Protein AF-D1BD19-F1 (afdb_monomer_lite)

Radius of gyration: 32.65 Å; chains: 1; bounding box: 89×45×88 Å

Structure (mmCIF, N/CA/C/O backbone):
data_AF-D1BD19-F1
#
_entry.id   AF-D1BD19-F1
#
loop_
_atom_site.group_PDB
_atom_site.id
_atom_site.type_symbol
_atom_site.label_atom_id
_atom_site.label_alt_id
_atom_site.label_comp_id
_atom_site.label_asym_id
_atom_site.label_entity_id
_atom_site.label_seq_id
_atom_site.pdbx_PDB_ins_code
_atom_site.Cartn_x
_atom_site.Cartn_y
_atom_site.Cartn_z
_atom_site.occupancy
_atom_site.B_iso_or_equiv
_atom_site.auth_seq_id
_atom_site.auth_comp_id
_atom_site.auth_asym_id
_atom_site.auth_atom_id
_atom_site.pdbx_PDB_model_num
ATOM 1 N N . MET A 1 1 ? -45.930 14.002 50.333 1.00 37.12 1 MET A N 1
ATOM 2 C CA . MET A 1 1 ? -47.401 13.860 50.304 1.00 37.12 1 MET A CA 1
ATOM 3 C C . MET A 1 1 ? -47.898 14.812 49.235 1.00 37.12 1 MET A C 1
ATOM 5 O O . MET A 1 1 ? -47.836 16.008 49.459 1.00 37.12 1 MET A O 1
ATOM 9 N N . SER A 1 2 ? -47.954 14.347 47.985 1.00 39.69 2 SER A N 1
ATOM 10 C CA . SER A 1 2 ? -49.148 13.739 47.351 1.00 39.69 2 SER A CA 1
ATOM 11 C C . SER A 1 2 ? -50.190 14.830 47.087 1.00 39.69 2 SER A C 1
ATOM 13 O O . SER A 1 2 ? -50.655 15.433 48.042 1.00 39.69 2 SER A O 1
ATOM 15 N N . ALA A 1 3 ? -50.384 15.286 45.850 1.00 46.59 3 ALA A N 1
ATOM 16 C CA . ALA A 1 3 ? -50.961 14.619 44.670 1.00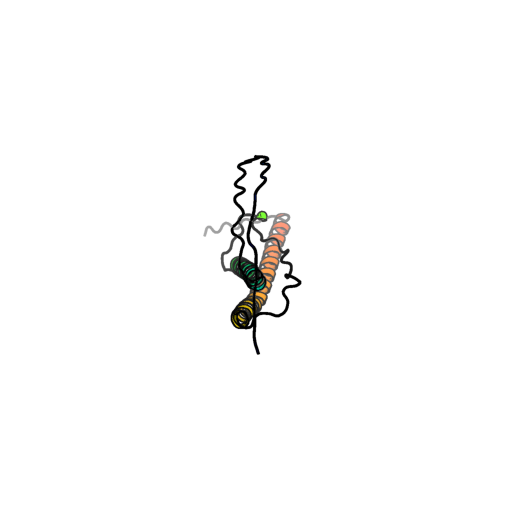 46.59 3 ALA A CA 1
ATOM 17 C C . ALA A 1 3 ? -52.393 15.135 44.471 1.00 46.59 3 ALA A C 1
ATOM 19 O O . ALA A 1 3 ? -53.197 14.984 45.378 1.00 46.59 3 ALA A O 1
ATOM 20 N N . GLU A 1 4 ? -52.647 15.752 43.314 1.00 43.56 4 GLU A N 1
ATOM 21 C CA . GLU A 1 4 ? -53.867 15.714 42.476 1.00 43.56 4 GLU A CA 1
ATOM 22 C C . GLU A 1 4 ? -53.830 16.933 41.529 1.00 43.56 4 GLU A C 1
ATOM 24 O O . GLU A 1 4 ? -53.578 18.046 41.974 1.00 43.56 4 GLU A O 1
ATOM 29 N N . MET A 1 5 ? -53.778 16.782 40.201 1.00 46.22 5 MET A N 1
ATOM 30 C CA . MET A 1 5 ? -54.755 16.201 39.260 1.00 46.22 5 MET A CA 1
ATOM 31 C C . MET A 1 5 ? -55.770 17.243 38.780 1.00 46.22 5 MET A C 1
ATOM 33 O O . MET A 1 5 ? -56.497 17.804 39.591 1.00 46.22 5 MET A O 1
ATOM 37 N N . SER A 1 6 ? -55.816 17.439 37.455 1.00 44.16 6 SER A N 1
ATOM 38 C CA . SER A 1 6 ? -56.984 17.760 36.598 1.00 44.16 6 SER A CA 1
ATOM 39 C C . SER A 1 6 ? -56.505 18.584 35.399 1.00 44.16 6 SER A C 1
ATOM 41 O O . SER A 1 6 ? -55.918 19.644 35.580 1.00 44.16 6 SER A O 1
ATOM 43 N N . ALA A 1 7 ? -56.512 17.990 34.201 1.00 50.06 7 ALA A N 1
ATOM 44 C CA . ALA A 1 7 ? -57.593 18.077 33.194 1.00 50.06 7 ALA A CA 1
ATOM 45 C C . ALA A 1 7 ? -57.196 19.170 32.175 1.00 50.06 7 ALA A C 1
ATOM 47 O O . ALA A 1 7 ? -56.599 20.160 32.569 1.00 50.06 7 ALA A O 1
ATOM 48 N N . GLU A 1 8 ? -57.350 19.088 30.857 1.00 45.53 8 GLU A N 1
ATOM 49 C CA . GLU A 1 8 ? -58.324 18.466 29.952 1.00 45.53 8 GLU A CA 1
ATOM 50 C C . GLU A 1 8 ? -57.683 18.650 28.538 1.00 45.53 8 GLU A C 1
ATOM 52 O O . GLU A 1 8 ? -57.044 19.671 28.299 1.00 45.53 8 GLU A O 1
ATOM 57 N N . VAL A 1 9 ? -57.463 17.622 27.711 1.00 44.66 9 VAL A N 1
ATOM 58 C CA . VAL A 1 9 ? -58.348 17.077 26.655 1.00 44.66 9 VAL A CA 1
ATOM 59 C C . VAL A 1 9 ? -58.729 18.070 25.534 1.00 44.66 9 VAL A C 1
ATOM 61 O O . VAL A 1 9 ? -59.362 19.083 25.790 1.00 44.66 9 VAL A O 1
ATOM 64 N N . SER A 1 10 ? -58.449 17.640 24.287 1.00 40.72 10 SER A N 1
ATOM 65 C CA . SER A 1 10 ? -59.096 18.018 23.007 1.00 40.72 10 SER A CA 1
ATOM 66 C C . SER A 1 10 ? -58.849 19.425 22.457 1.00 40.72 10 SER A C 1
ATOM 68 O O . SER A 1 10 ? -58.762 20.391 23.191 1.00 40.72 10 SER A O 1
ATOM 70 N N . ALA A 1 11 ? -58.804 19.683 21.157 1.00 46.81 11 ALA A N 1
ATOM 71 C CA . ALA A 1 11 ? -58.738 18.942 19.896 1.00 46.81 11 ALA A CA 1
ATOM 72 C C . ALA A 1 11 ? -58.374 20.054 18.868 1.00 46.81 11 ALA A C 1
ATOM 74 O O . ALA A 1 11 ? -58.531 21.237 19.152 1.00 46.81 11 ALA A O 1
ATOM 75 N N . GLU A 1 12 ? -57.748 19.813 17.727 1.00 43.00 12 GLU A N 1
ATOM 76 C CA . GLU A 1 12 ? -58.430 19.497 16.472 1.00 43.00 12 GLU A CA 1
ATOM 77 C C . GLU A 1 12 ? -57.665 20.247 15.368 1.00 43.00 12 GLU A C 1
ATOM 79 O O . GLU A 1 12 ? -57.463 21.456 15.422 1.00 43.00 12 GLU A O 1
ATOM 84 N N . THR A 1 13 ? -57.154 19.466 14.424 1.00 51.28 13 THR A N 1
ATOM 85 C CA . THR A 1 13 ? -57.147 19.688 12.976 1.00 51.28 13 THR A CA 1
ATOM 86 C C . THR A 1 13 ? -57.321 21.122 12.440 1.00 51.28 13 THR A C 1
ATOM 88 O O . THR A 1 13 ? -58.352 21.766 12.593 1.00 51.28 13 THR A O 1
ATOM 91 N N . THR A 1 14 ? -56.367 21.551 11.614 1.00 50.22 14 THR A N 1
ATOM 92 C CA . THR A 1 14 ? -56.678 21.966 10.238 1.00 50.22 14 THR A CA 1
ATOM 93 C C . THR A 1 14 ? -55.456 21.713 9.370 1.00 50.22 14 THR A C 1
ATOM 95 O O . THR A 1 14 ? -54.387 22.292 9.554 1.00 50.22 14 THR A O 1
ATOM 98 N N . ALA A 1 15 ? -55.650 20.795 8.431 1.00 43.97 15 ALA A N 1
ATOM 99 C CA . ALA A 1 15 ? -54.782 20.547 7.304 1.00 43.97 15 ALA A CA 1
ATOM 100 C C . ALA A 1 15 ? -54.834 21.721 6.321 1.00 43.97 15 ALA A C 1
ATOM 102 O O . ALA A 1 15 ? -55.917 22.213 6.010 1.00 43.97 15 ALA A O 1
ATOM 103 N N . VAL A 1 16 ? -53.694 22.053 5.721 1.00 44.16 16 VAL A N 1
ATOM 104 C CA . VAL A 1 16 ? -53.667 22.390 4.296 1.00 44.16 16 VAL A CA 1
ATOM 105 C C . VAL A 1 16 ? -52.526 21.611 3.660 1.00 44.16 16 VAL A C 1
ATOM 107 O O . VAL A 1 16 ? -51.357 21.783 3.992 1.00 44.16 16 VAL A O 1
ATOM 110 N N . ALA A 1 17 ? -52.924 20.718 2.763 1.00 47.19 17 ALA A N 1
ATOM 111 C CA . ALA A 1 17 ? -52.071 20.042 1.816 1.00 47.19 17 ALA A CA 1
ATOM 112 C C . ALA A 1 17 ? -51.530 21.043 0.785 1.00 47.19 17 ALA A C 1
ATOM 114 O O . ALA A 1 17 ? -52.307 21.769 0.169 1.00 47.19 17 ALA A O 1
ATOM 115 N N . SER A 1 18 ? -50.226 20.989 0.533 1.00 37.22 18 SER A N 1
ATOM 116 C CA . SER A 1 18 ? -49.716 21.097 -0.830 1.00 37.22 18 SER A CA 1
ATOM 117 C C . SER A 1 18 ? -49.014 19.789 -1.130 1.00 37.22 18 SER A C 1
ATOM 119 O O . SER A 1 18 ? -48.003 19.440 -0.525 1.00 37.22 18 SER A O 1
ATOM 121 N N . ALA A 1 19 ? -49.646 19.041 -2.022 1.00 52.41 19 ALA A N 1
ATOM 122 C CA . ALA A 1 19 ? -49.025 17.956 -2.733 1.00 52.41 19 ALA A CA 1
ATOM 123 C C . ALA A 1 19 ? -47.853 18.515 -3.539 1.00 52.41 19 ALA A C 1
ATOM 125 O O . ALA A 1 19 ? -48.049 19.444 -4.310 1.00 52.41 19 ALA A O 1
ATOM 126 N N . GLU A 1 20 ? -46.691 17.897 -3.399 1.00 43.59 20 GLU A N 1
ATOM 127 C CA . GLU A 1 20 ? -45.812 17.624 -4.528 1.00 43.59 20 GLU A CA 1
AT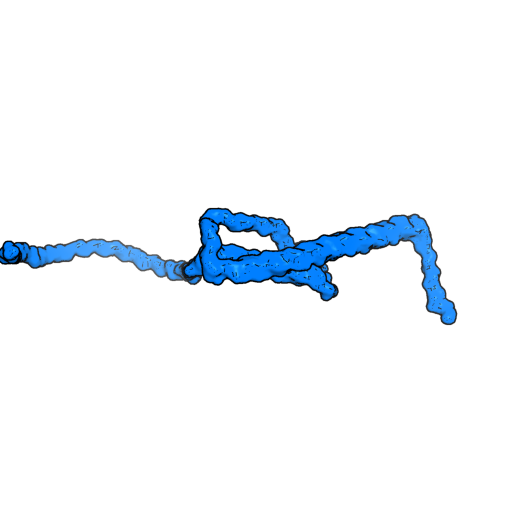OM 128 C C . GLU A 1 20 ? -45.068 16.330 -4.208 1.00 43.59 20 GLU A C 1
ATOM 130 O O . GLU A 1 20 ? -43.996 16.293 -3.610 1.00 43.59 20 GLU A O 1
ATOM 135 N N . VAL A 1 21 ? -45.717 15.231 -4.592 1.00 47.94 21 VAL A N 1
ATOM 136 C CA . VAL A 1 21 ? -45.014 14.018 -4.989 1.00 47.94 21 VAL A CA 1
ATOM 137 C C . VAL A 1 21 ? -44.194 14.410 -6.214 1.00 47.94 21 VAL A C 1
ATOM 139 O O . VAL A 1 21 ? -44.706 14.437 -7.329 1.00 47.94 21 VAL A O 1
ATOM 142 N N . SER A 1 22 ? -42.937 14.771 -5.986 1.00 47.19 22 SER A N 1
ATOM 143 C CA . SER A 1 22 ? -41.886 14.513 -6.959 1.00 47.19 22 SER A CA 1
ATOM 144 C C . SER A 1 22 ? -41.191 13.249 -6.495 1.00 47.19 22 SER A C 1
ATOM 146 O O . SER A 1 22 ? -40.445 13.230 -5.518 1.00 47.19 22 SER A O 1
ATOM 148 N N . ASP A 1 23 ? -41.560 12.173 -7.174 1.00 46.81 23 ASP A N 1
ATOM 149 C CA . ASP A 1 23 ? -40.879 10.894 -7.186 1.00 46.81 23 ASP A CA 1
ATOM 150 C C . ASP A 1 23 ? -39.474 11.124 -7.760 1.00 46.81 23 ASP A C 1
ATOM 152 O O . ASP A 1 23 ? -39.235 11.038 -8.960 1.00 46.81 23 ASP A O 1
ATOM 156 N N . GLU A 1 24 ? -38.549 11.527 -6.901 1.00 43.47 24 GLU A N 1
ATOM 157 C CA . GLU A 1 24 ? -37.131 11.343 -7.150 1.00 43.47 24 GLU A CA 1
ATOM 158 C C . GLU A 1 24 ? -36.635 10.469 -6.010 1.00 43.47 24 GLU A C 1
ATOM 160 O O . GLU A 1 24 ? -36.099 10.934 -5.003 1.00 43.47 24 GLU A O 1
ATOM 165 N N . THR A 1 25 ? -36.866 9.162 -6.154 1.00 45.59 25 THR A N 1
ATOM 166 C CA . THR A 1 25 ? -36.058 8.162 -5.458 1.00 45.59 25 THR A CA 1
ATOM 167 C C . THR A 1 25 ? -34.624 8.328 -5.970 1.00 45.59 25 THR A C 1
ATOM 169 O O . THR A 1 25 ? -34.143 7.570 -6.808 1.00 45.59 25 THR A O 1
ATOM 172 N N . THR A 1 26 ? -33.939 9.371 -5.495 1.00 47.62 26 THR A N 1
ATOM 173 C CA . THR A 1 26 ? -32.486 9.423 -5.465 1.00 47.62 26 THR A CA 1
ATOM 174 C C . THR A 1 26 ? -32.096 8.203 -4.651 1.00 47.62 26 THR A C 1
ATOM 176 O O . THR A 1 26 ? -32.292 8.169 -3.436 1.00 47.62 26 THR A O 1
ATOM 179 N N . THR A 1 27 ? -31.623 7.160 -5.333 1.00 54.12 27 THR A N 1
ATOM 180 C CA . THR A 1 27 ? -30.841 6.096 -4.715 1.00 54.12 27 THR A CA 1
ATOM 181 C C . THR A 1 27 ? -29.697 6.784 -3.981 1.00 54.12 27 THR A C 1
ATOM 183 O O . THR A 1 27 ? -28.679 7.143 -4.569 1.00 54.12 27 THR A O 1
ATOM 186 N N . ALA A 1 28 ? -29.909 7.043 -2.693 1.00 49.19 28 ALA A N 1
ATOM 187 C CA . ALA A 1 28 ? -28.850 7.432 -1.795 1.00 49.19 28 ALA A CA 1
ATOM 188 C C . ALA A 1 28 ? -27.856 6.260 -1.781 1.00 49.19 28 ALA A C 1
ATOM 190 O O . ALA A 1 28 ? -28.291 5.109 -1.633 1.00 49.19 28 ALA A O 1
ATOM 191 N N . PRO A 1 29 ? -26.548 6.503 -1.978 1.00 62.69 29 PRO A N 1
ATOM 192 C CA . PRO A 1 29 ? -25.553 5.467 -1.737 1.00 62.69 29 PRO A CA 1
ATOM 193 C C . PRO A 1 29 ? -25.742 4.947 -0.301 1.00 62.69 29 PRO A C 1
ATOM 195 O O . PRO A 1 29 ? -26.165 5.728 0.559 1.00 62.69 29 PRO A O 1
ATOM 198 N N . PRO A 1 30 ? -25.497 3.651 -0.026 1.00 58.66 30 PRO A N 1
ATOM 199 C CA . PRO A 1 30 ? -25.605 3.131 1.333 1.00 58.66 30 PRO A CA 1
ATOM 200 C C . PRO A 1 30 ? -24.771 4.027 2.247 1.00 58.66 30 PRO A C 1
ATOM 202 O O . PRO A 1 30 ? -23.592 4.256 1.978 1.00 58.66 30 PRO A O 1
ATOM 205 N N . VAL A 1 31 ? -25.414 4.603 3.265 1.00 59.19 31 VAL A N 1
ATOM 206 C CA . VAL A 1 31 ? -24.722 5.396 4.279 1.00 59.19 31 VAL A CA 1
ATOM 207 C C . VAL A 1 31 ? -23.717 4.446 4.918 1.00 59.19 31 VAL A C 1
ATOM 209 O O . VAL A 1 31 ? -24.093 3.404 5.450 1.00 59.19 31 VAL A O 1
ATOM 212 N N . ASP A 1 32 ? -22.436 4.735 4.727 1.00 65.81 32 ASP A N 1
ATOM 213 C CA . ASP A 1 32 ? -21.362 3.894 5.223 1.00 65.81 32 ASP A CA 1
ATOM 214 C C . ASP A 1 32 ? -21.250 4.126 6.734 1.00 65.81 32 ASP A C 1
ATOM 216 O O . ASP A 1 32 ? -20.711 5.139 7.176 1.00 65.81 32 ASP A O 1
ATOM 220 N N . ASP A 1 33 ? -21.818 3.216 7.529 1.00 73.00 33 ASP A N 1
ATOM 221 C CA . ASP A 1 33 ? -21.826 3.282 9.000 1.00 73.00 33 ASP A CA 1
ATOM 222 C C . ASP A 1 33 ? -20.433 3.018 9.619 1.00 73.00 33 ASP A C 1
ATOM 224 O O . ASP A 1 33 ? -20.287 2.935 10.844 1.00 73.00 33 ASP A O 1
ATOM 228 N N . ARG A 1 34 ? -19.401 2.843 8.784 1.00 80.00 34 ARG A N 1
ATOM 229 C CA . ARG A 1 34 ? -18.037 2.520 9.209 1.00 80.00 34 ARG A CA 1
ATOM 230 C C . ARG A 1 34 ? -17.329 3.703 9.854 1.00 80.00 34 ARG A C 1
ATOM 232 O O . ARG A 1 34 ? -17.537 4.872 9.527 1.00 80.00 34 ARG A O 1
ATOM 239 N N . SER A 1 35 ? -16.428 3.379 10.777 1.00 89.50 35 SER A N 1
ATOM 240 C CA . SER A 1 35 ? -15.594 4.382 11.436 1.00 89.50 35 SER A CA 1
ATOM 241 C C . SER A 1 35 ? -14.645 5.039 10.421 1.00 89.50 35 SER A C 1
ATOM 243 O O . SER A 1 35 ? -14.053 4.334 9.603 1.00 89.50 35 SER A O 1
ATOM 245 N N . PRO A 1 36 ? -14.381 6.357 10.508 1.00 91.25 36 PRO A N 1
ATOM 246 C CA . PRO A 1 36 ? -13.379 7.024 9.672 1.00 91.25 36 PRO A CA 1
ATOM 247 C C . PRO A 1 36 ? -11.994 6.357 9.712 1.00 91.25 36 PRO A C 1
ATOM 249 O O . PRO A 1 36 ? -11.260 6.379 8.729 1.00 91.25 36 PRO A O 1
ATOM 252 N N . TRP A 1 37 ? -11.640 5.727 10.838 1.00 93.75 37 TRP A N 1
ATOM 253 C CA . TRP A 1 37 ? -10.405 4.950 10.962 1.00 93.75 37 TRP A CA 1
ATOM 254 C C . TRP A 1 37 ? -10.414 3.647 10.163 1.00 93.75 37 TRP A C 1
ATOM 256 O O . TRP A 1 37 ? -9.361 3.216 9.703 1.00 93.75 37 TRP A O 1
ATOM 266 N N . GLU A 1 38 ? -11.571 3.007 10.012 1.00 94.75 38 GLU A N 1
ATOM 267 C CA . GLU A 1 38 ? -11.699 1.791 9.205 1.00 94.75 38 GLU A CA 1
ATOM 268 C C . GLU A 1 38 ? -11.532 2.128 7.730 1.00 94.75 38 GLU A C 1
ATOM 270 O O . GLU A 1 38 ? -10.726 1.492 7.062 1.00 94.75 38 GLU A O 1
ATOM 275 N N . VAL A 1 39 ? -12.193 3.192 7.264 1.00 92.56 39 VAL A N 1
ATOM 276 C CA . VAL A 1 39 ? -12.039 3.698 5.891 1.00 92.56 39 VAL A CA 1
ATOM 277 C C . VAL A 1 39 ? -10.576 4.050 5.603 1.00 92.56 39 VAL A C 1
ATOM 279 O O . VAL A 1 39 ? -10.015 3.602 4.608 1.00 92.56 39 VAL A O 1
ATOM 282 N N . ALA A 1 40 ? -9.921 4.774 6.515 1.00 93.19 40 ALA A N 1
ATOM 283 C CA . ALA A 1 40 ? -8.510 5.130 6.383 1.00 93.19 40 ALA A CA 1
ATOM 284 C C . ALA A 1 40 ? -7.573 3.911 6.309 1.00 93.19 40 ALA A C 1
ATOM 286 O O . ALA A 1 40 ? -6.613 3.916 5.537 1.00 93.19 40 ALA A O 1
ATOM 287 N N . LEU A 1 41 ? -7.822 2.877 7.120 1.00 94.75 41 LEU A N 1
ATOM 288 C CA . LEU A 1 41 ? -7.021 1.653 7.095 1.00 94.75 41 LEU A CA 1
ATOM 289 C C . LEU A 1 41 ? -7.284 0.825 5.835 1.00 94.75 41 LEU A C 1
ATOM 291 O O . LEU A 1 41 ? -6.330 0.293 5.281 1.00 94.75 41 LEU A O 1
ATOM 295 N N . ASP A 1 42 ? -8.524 0.757 5.350 1.00 94.50 42 ASP A N 1
ATOM 296 C CA . ASP A 1 42 ? -8.855 0.073 4.095 1.00 94.50 42 ASP A CA 1
ATOM 297 C C . ASP A 1 42 ? -8.139 0.715 2.898 1.00 94.50 42 ASP A C 1
ATOM 299 O O . ASP A 1 42 ? -7.543 0.020 2.074 1.00 94.50 42 ASP A O 1
ATOM 303 N N . GLU A 1 43 ? -8.161 2.048 2.811 1.00 91.62 43 GLU A N 1
ATOM 304 C CA . GLU A 1 43 ? -7.460 2.788 1.757 1.00 91.62 43 GLU A CA 1
ATOM 305 C C . GLU A 1 43 ? -5.945 2.559 1.818 1.00 91.62 43 GLU A C 1
ATOM 307 O O . GLU A 1 43 ? -5.303 2.349 0.784 1.00 91.62 43 GLU A O 1
ATOM 312 N N . LEU A 1 44 ? -5.373 2.567 3.029 1.00 92.44 44 LEU A N 1
ATOM 313 C CA . LEU A 1 44 ? -3.949 2.317 3.237 1.00 92.44 44 LEU A CA 1
ATOM 314 C C . LEU A 1 44 ? -3.559 0.890 2.846 1.00 92.44 44 LEU A C 1
ATOM 316 O O . LEU A 1 44 ? -2.540 0.690 2.190 1.00 92.44 44 LEU A O 1
ATOM 320 N N . GLU A 1 45 ? -4.365 -0.096 3.224 1.00 94.94 45 GLU A N 1
ATOM 321 C CA . GLU A 1 45 ? -4.155 -1.495 2.856 1.00 94.94 45 GLU A CA 1
ATOM 322 C C . GLU A 1 45 ? -4.207 -1.690 1.344 1.00 94.94 45 GLU A C 1
ATOM 324 O O . GLU A 1 45 ? -3.302 -2.303 0.782 1.00 94.94 45 GLU A O 1
ATOM 329 N N . ALA A 1 46 ? -5.182 -1.081 0.668 1.00 92.38 46 ALA A N 1
ATOM 330 C CA . ALA A 1 46 ? -5.276 -1.135 -0.785 1.00 92.38 46 ALA A CA 1
ATOM 331 C C . ALA A 1 46 ? -4.064 -0.488 -1.484 1.00 92.38 46 ALA A C 1
ATOM 333 O O . ALA A 1 46 ? -3.688 -0.907 -2.581 1.00 92.38 46 ALA A O 1
ATOM 334 N N . GLU A 1 47 ? -3.455 0.546 -0.895 1.00 90.62 47 GLU A N 1
ATOM 335 C CA . GLU A 1 47 ? -2.203 1.129 -1.398 1.00 90.62 47 GLU A CA 1
ATOM 336 C C . GLU A 1 47 ? -1.015 0.188 -1.197 1.00 90.62 47 GLU A C 1
ATOM 338 O O . GLU A 1 47 ? -0.213 0.009 -2.114 1.00 90.62 47 GLU A O 1
ATOM 343 N N . VAL A 1 48 ? -0.924 -0.453 -0.030 1.00 93.00 48 VAL A N 1
ATOM 344 C CA . VAL A 1 48 ? 0.123 -1.443 0.254 1.00 93.00 48 VAL A CA 1
ATOM 345 C C . VAL A 1 48 ? 0.022 -2.621 -0.710 1.00 93.00 48 VAL A C 1
ATOM 347 O O . VAL A 1 48 ? 1.023 -2.955 -1.336 1.00 93.00 48 VAL A O 1
ATOM 350 N N . ASP A 1 49 ? -1.171 -3.176 -0.920 1.00 92.69 49 ASP A N 1
ATOM 351 C CA . ASP A 1 49 ? -1.389 -4.294 -1.844 1.00 92.69 49 ASP A CA 1
ATOM 352 C C . ASP A 1 49 ? -0.983 -3.923 -3.286 1.00 92.69 49 ASP A C 1
ATOM 354 O O . ASP A 1 49 ? -0.346 -4.706 -3.998 1.00 92.69 49 ASP A O 1
ATOM 358 N N . ARG A 1 50 ? -1.292 -2.693 -3.722 1.00 88.56 50 AR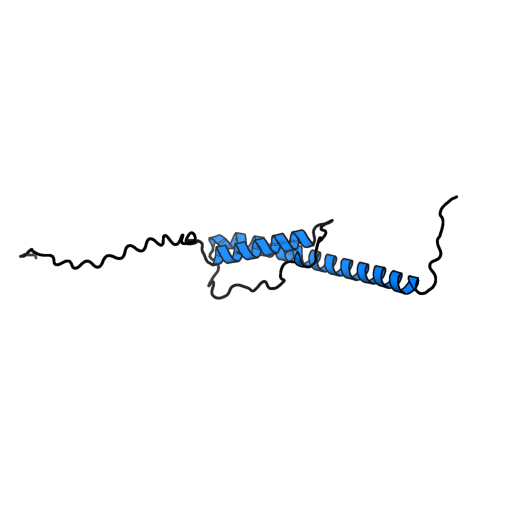G A N 1
ATOM 359 C CA . ARG A 1 50 ? -0.857 -2.179 -5.032 1.00 88.56 50 ARG A CA 1
ATOM 360 C C . ARG A 1 50 ? 0.661 -2.038 -5.110 1.00 88.56 50 ARG A C 1
ATOM 362 O O . ARG A 1 50 ? 1.257 -2.448 -6.106 1.00 88.56 50 ARG A O 1
ATOM 369 N N . ALA A 1 51 ? 1.298 -1.490 -4.081 1.00 89.50 51 ALA A N 1
ATOM 370 C CA . ALA A 1 51 ? 2.748 -1.342 -4.040 1.00 89.50 51 ALA A CA 1
ATOM 371 C C . ALA A 1 51 ? 3.475 -2.702 -3.987 1.00 89.50 51 ALA A C 1
ATOM 373 O O . ALA A 1 51 ? 4.509 -2.864 -4.639 1.00 89.50 51 ALA A O 1
ATOM 374 N N . GLU A 1 52 ? 2.921 -3.695 -3.287 1.00 92.31 52 GLU A N 1
ATOM 375 C CA . GLU A 1 52 ? 3.418 -5.076 -3.283 1.00 92.31 52 GLU A CA 1
ATOM 376 C C . GLU A 1 52 ? 3.336 -5.709 -4.676 1.00 92.31 52 GLU A C 1
ATOM 378 O O . GLU A 1 52 ? 4.306 -6.319 -5.134 1.00 92.31 52 GLU A O 1
ATOM 383 N N . ALA A 1 53 ? 2.222 -5.513 -5.389 1.00 89.62 53 ALA A N 1
ATOM 384 C CA . ALA A 1 53 ? 2.070 -6.001 -6.756 1.00 89.62 53 ALA A CA 1
ATOM 385 C C . ALA A 1 53 ? 3.134 -5.409 -7.698 1.00 89.62 53 ALA A C 1
ATOM 387 O O . ALA A 1 53 ? 3.732 -6.153 -8.476 1.00 89.62 53 ALA A O 1
ATOM 388 N N . LEU A 1 54 ? 3.432 -4.108 -7.580 1.00 86.88 54 LEU A N 1
ATOM 389 C CA . LEU A 1 54 ? 4.425 -3.419 -8.419 1.00 86.88 54 LEU A CA 1
ATOM 390 C C . LEU A 1 54 ? 5.850 -3.973 -8.275 1.00 86.88 54 LEU A C 1
ATOM 392 O O . LEU A 1 54 ? 6.623 -3.926 -9.232 1.00 86.88 54 LEU A O 1
ATOM 396 N N . VAL A 1 55 ? 6.219 -4.463 -7.090 1.00 90.25 55 VAL A N 1
ATOM 397 C CA . VAL A 1 55 ? 7.556 -5.035 -6.834 1.00 90.25 55 VAL A CA 1
ATOM 398 C C . VAL A 1 55 ? 7.590 -6.556 -6.965 1.00 90.25 55 VAL A C 1
ATOM 400 O O . VAL A 1 55 ? 8.647 -7.165 -6.783 1.00 90.25 55 VAL A O 1
ATOM 403 N N . SER A 1 56 ? 6.450 -7.179 -7.268 1.00 89.56 56 SER A N 1
ATOM 404 C CA . SER A 1 56 ? 6.357 -8.623 -7.421 1.00 89.56 56 SER A CA 1
ATOM 405 C C . SER A 1 56 ? 7.181 -9.093 -8.629 1.00 89.56 56 SER A C 1
ATOM 407 O O . SER A 1 56 ? 7.133 -8.471 -9.698 1.00 89.56 56 SER A O 1
ATOM 409 N N . PRO A 1 57 ? 7.950 -10.191 -8.507 1.00 82.50 57 PRO A N 1
ATOM 410 C CA . PRO A 1 57 ? 8.718 -10.729 -9.621 1.00 82.50 57 PRO A CA 1
ATOM 411 C C . PRO A 1 57 ? 7.835 -11.005 -10.842 1.00 82.50 57 PRO A C 1
ATOM 413 O O . PRO A 1 57 ? 6.829 -11.704 -10.752 1.00 82.50 57 PRO A O 1
ATOM 416 N N . GLY A 1 58 ? 8.236 -10.486 -12.002 1.00 78.12 58 GLY A N 1
ATOM 417 C CA . GLY A 1 58 ? 7.501 -10.687 -13.253 1.00 78.12 58 GLY A CA 1
ATOM 418 C C . GLY A 1 58 ? 6.280 -9.784 -13.433 1.00 78.12 58 GLY A C 1
ATOM 419 O O . GLY A 1 58 ? 5.585 -9.930 -14.438 1.00 78.12 58 GLY A O 1
ATOM 420 N N . PHE A 1 59 ? 6.029 -8.838 -12.523 1.00 80.00 59 PHE A N 1
ATOM 421 C CA . PHE A 1 59 ? 5.040 -7.795 -12.759 1.00 80.00 59 PHE A CA 1
ATOM 422 C C . PHE A 1 59 ? 5.475 -6.911 -13.937 1.00 80.00 59 PHE A C 1
ATOM 424 O O . PHE A 1 59 ? 6.582 -6.368 -13.955 1.00 80.00 59 PHE A O 1
ATOM 431 N N . LEU A 1 60 ? 4.599 -6.780 -14.932 1.00 75.50 60 LEU A N 1
ATOM 432 C CA . LEU A 1 60 ? 4.807 -5.942 -16.107 1.00 75.50 60 LEU A CA 1
ATOM 433 C C . LEU A 1 60 ? 3.651 -4.953 -16.216 1.00 75.50 60 LEU A C 1
ATOM 435 O O . LEU A 1 60 ? 2.488 -5.349 -16.257 1.00 75.50 60 LEU A O 1
ATOM 439 N N . LEU A 1 61 ? 3.984 -3.666 -16.290 1.00 75.56 61 LEU A N 1
ATOM 440 C CA . LEU A 1 61 ? 3.018 -2.630 -16.631 1.00 75.56 61 LEU A CA 1
ATOM 441 C C . LEU A 1 61 ? 2.768 -2.670 -18.133 1.00 75.56 61 LEU A C 1
ATOM 443 O O . LEU A 1 61 ? 3.703 -2.547 -18.924 1.00 75.56 61 LE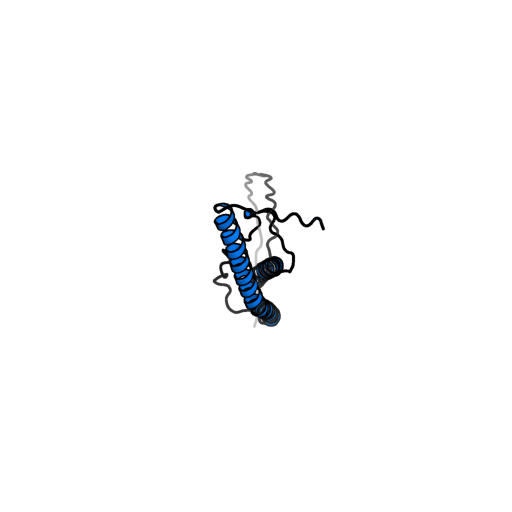U A O 1
ATOM 447 N N . GLU A 1 62 ? 1.504 -2.817 -18.516 1.00 73.38 62 GLU A N 1
ATOM 448 C CA . GLU A 1 62 ? 1.095 -2.772 -19.919 1.00 73.38 62 GLU A CA 1
ATOM 449 C C . GLU A 1 62 ? 1.145 -1.333 -20.461 1.00 73.38 62 GLU A C 1
ATOM 451 O O . GLU A 1 62 ? 1.584 -1.099 -21.587 1.00 73.38 62 GLU A O 1
ATOM 456 N N . THR A 1 63 ? 0.775 -0.350 -19.633 1.00 74.31 63 THR A N 1
ATOM 457 C CA . THR A 1 63 ? 0.828 1.082 -19.954 1.00 74.31 63 THR A CA 1
ATOM 458 C C . THR A 1 63 ? 1.248 1.916 -18.741 1.00 74.31 63 THR A C 1
ATOM 460 O O . THR A 1 63 ? 1.099 1.504 -17.592 1.00 74.31 63 THR A O 1
ATOM 463 N N . VAL A 1 64 ? 1.774 3.121 -18.993 1.00 69.75 64 VAL A N 1
ATOM 464 C CA . VAL A 1 64 ? 2.132 4.092 -17.937 1.00 69.75 64 VAL A CA 1
ATOM 465 C C . VAL A 1 64 ? 0.887 4.586 -17.192 1.00 69.75 64 VAL A C 1
ATOM 467 O O . VAL A 1 64 ? 0.967 4.851 -15.999 1.00 69.75 64 VAL A O 1
ATOM 470 N N . ASP A 1 65 ? -0.267 4.634 -17.861 1.00 71.38 65 ASP A N 1
ATOM 471 C CA . ASP A 1 65 ? -1.551 5.025 -17.261 1.00 71.38 65 ASP A CA 1
ATOM 472 C C . ASP A 1 65 ? -2.056 4.018 -16.213 1.00 71.38 65 ASP A C 1
ATOM 474 O O . ASP A 1 65 ? -2.912 4.352 -15.399 1.00 71.38 65 ASP A O 1
ATOM 478 N N . ALA A 1 66 ? -1.512 2.795 -16.203 1.00 70.62 66 ALA A N 1
ATOM 479 C CA . ALA A 1 66 ? -1.793 1.790 -15.181 1.00 70.62 66 ALA A CA 1
AT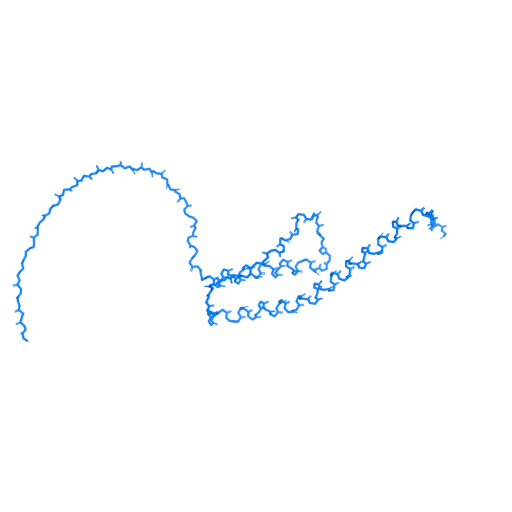OM 480 C C . ALA A 1 66 ? -0.984 2.001 -13.886 1.00 70.62 66 ALA A C 1
ATOM 482 O O . ALA A 1 66 ? -1.182 1.263 -12.917 1.00 70.62 66 ALA A O 1
ATOM 483 N N . LEU A 1 67 ? -0.067 2.979 -13.843 1.00 70.25 67 LEU A N 1
ATOM 484 C CA . LEU A 1 67 ? 0.627 3.324 -12.607 1.00 70.25 67 LEU A CA 1
ATOM 485 C C . LEU A 1 67 ? -0.354 3.963 -11.619 1.00 70.25 67 LEU A C 1
ATOM 487 O O . LEU A 1 67 ? -1.051 4.916 -11.977 1.00 70.25 67 LEU A O 1
ATOM 491 N N . PRO A 1 68 ? -0.381 3.502 -10.357 1.00 67.06 68 PRO A N 1
ATOM 492 C CA . PRO A 1 68 ? -1.154 4.182 -9.338 1.00 67.06 68 PRO A CA 1
ATOM 493 C C . PRO A 1 68 ? -0.661 5.625 -9.198 1.00 67.06 68 PRO A C 1
ATOM 495 O O . PRO A 1 68 ? 0.541 5.902 -9.162 1.00 67.06 68 PRO A O 1
ATOM 498 N N . SER A 1 69 ? -1.617 6.551 -9.123 1.00 66.69 69 SER A N 1
ATOM 499 C CA . SER A 1 69 ? -1.363 7.935 -8.737 1.00 66.69 69 SER A CA 1
ATOM 500 C C . SER A 1 69 ? -0.617 7.934 -7.402 1.00 66.69 69 SER A C 1
ATOM 502 O O . SER A 1 69 ? -1.176 7.544 -6.382 1.00 66.69 69 SER A O 1
ATOM 504 N N . ALA A 1 70 ? 0.637 8.388 -7.394 1.00 65.00 70 ALA A N 1
ATOM 505 C CA . ALA A 1 70 ? 1.486 8.442 -6.199 1.00 65.00 70 ALA A CA 1
ATOM 506 C C . ALA A 1 70 ? 1.024 9.483 -5.150 1.00 65.00 70 ALA A C 1
ATOM 508 O O . ALA A 1 70 ? 1.802 9.890 -4.290 1.00 65.00 70 ALA A O 1
ATOM 509 N N . ALA A 1 71 ? -0.219 9.959 -5.231 1.00 73.94 71 ALA A N 1
ATOM 510 C CA . ALA A 1 71 ? -0.762 11.037 -4.417 1.00 73.94 71 ALA A CA 1
ATOM 511 C C . ALA A 1 71 ? -1.543 10.526 -3.193 1.00 73.94 71 ALA A C 1
ATOM 513 O O . ALA A 1 71 ? -2.575 11.102 -2.840 1.00 73.94 71 ALA A O 1
ATOM 514 N N . TRP A 1 72 ? -1.076 9.460 -2.531 1.00 77.62 72 TRP A N 1
ATOM 515 C CA . TRP A 1 72 ? -1.657 9.086 -1.241 1.00 77.62 72 TRP A CA 1
ATOM 516 C C . TRP A 1 72 ? -1.432 10.224 -0.239 1.00 77.62 72 TRP A C 1
ATOM 518 O O . TRP A 1 72 ? -0.298 10.630 0.025 1.00 77.62 72 TRP A O 1
ATOM 528 N N . THR A 1 73 ? -2.527 10.767 0.287 1.00 82.88 73 THR A N 1
ATOM 529 C CA . THR A 1 73 ? -2.506 11.843 1.277 1.00 82.88 73 THR A CA 1
ATOM 530 C C . THR A 1 73 ? -3.005 11.280 2.600 1.00 82.88 73 THR A C 1
ATOM 532 O O . THR A 1 73 ? -4.123 10.767 2.636 1.00 82.88 73 THR A O 1
ATOM 535 N N . PRO A 1 74 ? -2.224 11.380 3.689 1.00 83.50 74 PRO A N 1
ATOM 536 C CA . PRO A 1 74 ? -2.663 10.895 4.986 1.00 83.50 74 PRO A CA 1
ATOM 537 C C . PRO A 1 74 ? -3.978 11.567 5.413 1.00 83.50 74 PRO A C 1
ATOM 539 O O . PRO A 1 74 ? -4.069 12.801 5.374 1.00 83.50 74 PRO A O 1
ATOM 542 N N . PRO A 1 75 ? -4.986 10.795 5.848 1.00 87.50 75 PRO A N 1
ATOM 543 C CA . PRO A 1 75 ? -6.230 11.358 6.349 1.00 87.50 75 PRO A CA 1
ATOM 544 C C . PRO A 1 75 ? -5.971 12.191 7.610 1.00 87.50 75 PRO A C 1
ATOM 546 O O . PRO A 1 75 ? -5.175 11.831 8.479 1.00 87.50 75 PRO A O 1
ATOM 549 N N . THR A 1 76 ? -6.653 13.330 7.713 1.00 89.25 76 THR A N 1
ATOM 550 C CA . THR A 1 76 ? -6.524 14.259 8.844 1.00 89.25 76 THR A CA 1
ATOM 551 C C . THR A 1 76 ? -7.796 14.259 9.685 1.00 89.25 76 THR A C 1
ATOM 553 O O . THR A 1 76 ? -8.859 13.853 9.228 1.00 89.25 76 THR A O 1
ATOM 556 N N . GLY A 1 77 ? -7.695 14.690 10.945 1.00 91.06 77 GLY A N 1
ATOM 557 C CA . GLY A 1 77 ? -8.870 14.829 11.814 1.00 91.06 77 GLY A CA 1
ATOM 558 C C . GLY A 1 77 ? -9.486 13.516 12.316 1.00 91.06 77 GLY A C 1
ATOM 559 O O . GLY A 1 77 ? -10.560 13.555 12.901 1.00 91.06 77 GLY A O 1
ATOM 560 N N . LEU A 1 78 ? -8.811 12.371 12.155 1.00 90.62 78 LEU A N 1
ATOM 561 C CA . LEU A 1 78 ? -9.317 11.060 12.595 1.00 90.62 78 LEU A CA 1
ATOM 562 C C . LEU A 1 78 ? -9.388 10.882 14.125 1.00 90.62 78 LEU A C 1
ATOM 564 O O . LEU A 1 78 ? -10.040 9.965 14.619 1.00 90.62 78 LEU A O 1
ATOM 568 N N . GLY A 1 79 ? -8.710 11.740 14.894 1.00 91.25 79 GLY A N 1
ATOM 569 C CA . GLY A 1 79 ? -8.592 11.582 16.345 1.00 91.25 79 GLY A CA 1
ATOM 570 C C . GLY A 1 79 ? -7.699 10.393 16.739 1.00 91.25 79 GLY A C 1
ATOM 571 O O . GLY A 1 79 ? -6.902 9.929 15.925 1.00 91.25 79 GLY A O 1
ATOM 572 N N . PRO A 1 80 ? -7.762 9.913 17.993 1.00 93.44 80 PRO A N 1
ATOM 573 C CA . PRO A 1 80 ? -6.958 8.776 18.438 1.00 93.44 80 PRO A CA 1
ATOM 574 C C . PRO A 1 80 ? -7.425 7.464 17.791 1.00 93.44 80 PRO A C 1
ATOM 576 O O . PRO A 1 80 ? -8.621 7.257 17.596 1.00 93.44 80 PRO A O 1
ATOM 579 N N . LEU A 1 81 ? -6.482 6.560 17.512 1.00 92.44 81 LEU A N 1
ATOM 580 C CA . LEU A 1 81 ? -6.776 5.225 16.988 1.00 92.44 81 LEU A CA 1
ATOM 581 C C . LEU A 1 81 ? -7.585 4.404 18.016 1.00 92.44 81 LEU A C 1
ATOM 583 O O . LEU A 1 81 ? -7.128 4.245 19.154 1.00 92.44 81 LEU A O 1
ATOM 587 N N . PRO A 1 82 ? -8.750 3.843 17.644 1.00 94.19 82 PRO A N 1
ATOM 588 C CA . PRO A 1 82 ? -9.505 2.935 18.500 1.00 94.19 82 PRO A CA 1
ATOM 589 C C . PRO A 1 82 ? -8.695 1.683 18.851 1.00 94.19 8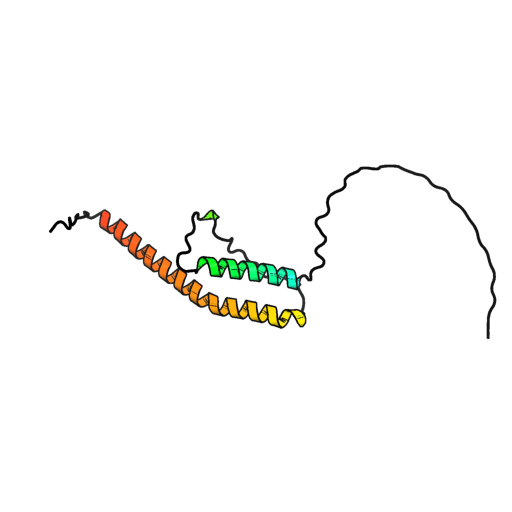2 PRO A C 1
ATOM 591 O O . PRO A 1 82 ? -8.063 1.079 17.985 1.00 94.19 82 PRO A O 1
ATOM 594 N N . SER A 1 83 ? -8.760 1.232 20.107 1.00 94.38 83 SER A N 1
ATOM 595 C CA . SER A 1 83 ? -7.995 0.068 20.588 1.00 94.38 83 SER A CA 1
ATOM 596 C C . SER A 1 83 ? -8.265 -1.213 19.789 1.00 94.38 83 SER A C 1
ATOM 598 O O . SER A 1 83 ? -7.344 -1.991 19.555 1.00 94.38 83 SER A O 1
ATOM 600 N N . GLY A 1 84 ? -9.497 -1.403 19.306 1.00 95.25 84 GLY A N 1
ATOM 601 C CA . GLY A 1 84 ? -9.868 -2.540 18.456 1.00 95.25 84 GLY A CA 1
ATOM 602 C C . GLY A 1 84 ? -9.154 -2.576 17.098 1.00 95.25 84 GLY A C 1
ATOM 603 O O . GLY A 1 84 ? -9.006 -3.648 16.522 1.00 95.25 84 GLY A O 1
ATOM 604 N N . LEU A 1 85 ? -8.658 -1.435 16.610 1.00 96.00 85 LEU A N 1
ATOM 605 C CA . LEU A 1 85 ? -7.952 -1.323 15.329 1.00 96.00 85 LEU A CA 1
ATOM 606 C C . LEU A 1 85 ? -6.427 -1.327 15.485 1.00 96.00 85 LEU A C 1
ATOM 608 O O . LEU A 1 85 ? -5.710 -1.332 14.488 1.00 96.00 85 LEU A O 1
ATOM 612 N N . GLN A 1 86 ? -5.912 -1.360 16.717 1.00 96.62 86 GLN A N 1
ATOM 613 C CA . GLN A 1 86 ? -4.476 -1.266 16.974 1.00 96.62 86 GLN A CA 1
ATOM 614 C C . GLN A 1 86 ? -3.689 -2.412 16.335 1.00 96.62 86 GLN A C 1
ATOM 616 O O . GLN A 1 86 ? -2.694 -2.166 15.660 1.00 96.62 86 GLN A O 1
ATOM 621 N N . ALA A 1 87 ? -4.153 -3.654 16.498 1.00 97.81 87 ALA A N 1
ATOM 622 C CA . ALA A 1 87 ? -3.492 -4.815 15.903 1.00 97.81 87 ALA A CA 1
ATOM 623 C C . ALA A 1 87 ? -3.469 -4.738 14.368 1.00 97.81 87 ALA A C 1
ATOM 625 O O . ALA A 1 87 ? -2.457 -5.052 13.748 1.00 97.81 87 ALA A O 1
ATOM 626 N N . ARG A 1 88 ? -4.566 -4.260 13.765 1.00 97.44 88 ARG A N 1
ATOM 627 C CA . ARG A 1 88 ? -4.676 -4.062 12.317 1.00 97.44 88 ARG A CA 1
ATOM 628 C C . ARG A 1 88 ? -3.688 -3.002 11.833 1.00 97.44 88 ARG A C 1
ATOM 630 O O . ARG A 1 88 ? -2.904 -3.275 10.935 1.00 97.44 88 ARG A O 1
ATOM 637 N N . ALA A 1 89 ? -3.661 -1.835 12.475 1.00 96.44 89 ALA A N 1
ATOM 638 C CA . ALA A 1 89 ? -2.741 -0.757 12.121 1.00 96.44 89 ALA A CA 1
ATOM 639 C C . ALA A 1 89 ? -1.265 -1.186 12.216 1.00 96.44 89 ALA A C 1
ATOM 641 O O . ALA A 1 89 ? -0.478 -0.862 11.329 1.00 96.44 89 ALA A O 1
ATOM 642 N N . VAL A 1 90 ? -0.900 -1.953 13.251 1.00 97.88 90 VAL A N 1
ATOM 643 C CA . VAL A 1 90 ? 0.456 -2.511 13.392 1.00 97.88 90 VAL A CA 1
ATOM 644 C C . VAL A 1 90 ? 0.772 -3.480 12.252 1.00 97.88 90 VAL A C 1
ATOM 646 O O . VAL A 1 90 ? 1.813 -3.340 11.623 1.00 97.88 90 VAL A O 1
ATOM 649 N N . ALA A 1 91 ? -0.142 -4.391 11.911 1.00 98.25 91 ALA A N 1
ATOM 650 C CA . ALA A 1 91 ? 0.071 -5.330 10.809 1.00 98.25 91 ALA A CA 1
ATOM 651 C C . ALA A 1 91 ? 0.265 -4.625 9.452 1.00 98.25 91 ALA A C 1
ATOM 653 O O . ALA A 1 91 ? 1.073 -5.062 8.632 1.00 98.25 91 ALA A O 1
ATOM 654 N N . VAL A 1 92 ? -0.454 -3.526 9.201 1.00 96.94 92 VAL A N 1
ATOM 655 C CA . VAL A 1 92 ? -0.256 -2.707 7.993 1.00 96.94 92 VAL A CA 1
ATOM 656 C C . VAL A 1 92 ? 1.109 -2.024 8.010 1.00 96.94 92 VAL A C 1
ATOM 658 O O . VAL A 1 92 ? 1.818 -2.056 7.006 1.00 96.94 92 VAL A O 1
ATOM 661 N N . PHE A 1 93 ? 1.501 -1.452 9.147 1.00 96.75 93 PHE A N 1
ATOM 662 C CA . PHE A 1 93 ? 2.802 -0.805 9.299 1.00 96.75 93 PHE A CA 1
ATOM 663 C C . PHE A 1 93 ? 3.969 -1.782 9.102 1.00 96.75 93 PHE A C 1
ATOM 665 O O . PHE A 1 93 ? 4.932 -1.457 8.409 1.00 96.75 93 PHE A O 1
ATOM 672 N N . ASP A 1 94 ? 3.869 -2.993 9.647 1.00 98.19 94 ASP A N 1
ATOM 673 C CA . ASP A 1 94 ? 4.900 -4.019 9.488 1.00 98.19 94 ASP A CA 1
ATOM 674 C C . ASP A 1 94 ? 5.060 -4.417 8.012 1.00 98.19 94 ASP A C 1
ATOM 676 O O . ASP A 1 94 ? 6.180 -4.440 7.496 1.00 98.19 94 ASP A O 1
ATOM 680 N N . ARG A 1 95 ? 3.948 -4.608 7.283 1.00 97.25 95 ARG A N 1
ATOM 681 C CA . ARG A 1 95 ? 3.983 -4.841 5.825 1.00 97.25 95 ARG A CA 1
ATOM 682 C C . ARG A 1 95 ? 4.672 -3.699 5.078 1.00 97.25 95 ARG A C 1
ATOM 684 O O . ARG A 1 95 ? 5.510 -3.943 4.211 1.00 97.25 95 ARG A O 1
ATOM 691 N N . GLN A 1 96 ? 4.383 -2.450 5.441 1.00 95.81 96 GLN A N 1
ATOM 692 C CA . GLN A 1 96 ? 5.040 -1.280 4.847 1.00 95.81 96 GLN A CA 1
ATOM 693 C C . GLN A 1 96 ? 6.548 -1.257 5.119 1.00 95.81 96 GLN A C 1
ATOM 695 O O . GLN A 1 96 ? 7.333 -0.979 4.207 1.00 95.81 96 GLN A O 1
ATOM 700 N N . ALA A 1 97 ? 6.961 -1.573 6.347 1.00 97.38 97 ALA A N 1
ATOM 701 C CA . ALA A 1 97 ? 8.367 -1.623 6.733 1.00 97.38 97 ALA A CA 1
ATOM 702 C C . ALA A 1 97 ? 9.134 -2.715 5.968 1.00 97.38 97 ALA A C 1
ATOM 704 O O . ALA A 1 97 ? 10.276 -2.498 5.557 1.00 97.38 97 ALA A O 1
ATOM 705 N N . GLU A 1 98 ? 8.502 -3.863 5.721 1.00 96.62 98 GLU A N 1
ATOM 706 C CA . GLU A 1 98 ? 9.070 -4.931 4.894 1.00 96.62 98 GLU A CA 1
ATOM 707 C C . GLU A 1 98 ? 9.118 -4.588 3.400 1.00 96.62 98 GLU A C 1
ATOM 709 O O . GLU A 1 98 ? 10.031 -5.019 2.687 1.00 96.62 98 GLU A O 1
ATOM 714 N N . LEU A 1 99 ? 8.134 -3.833 2.910 1.00 95.31 99 LEU A N 1
ATOM 715 C CA . LEU A 1 99 ? 8.009 -3.466 1.503 1.00 95.31 99 LEU A CA 1
ATOM 716 C C . LEU A 1 99 ? 9.002 -2.375 1.087 1.00 95.31 99 LEU A C 1
ATOM 718 O O . LEU A 1 99 ? 9.555 -2.444 -0.013 1.00 95.31 99 LEU A O 1
ATOM 722 N N . ALA A 1 100 ? 9.268 -1.402 1.960 1.00 94.62 100 ALA A N 1
ATOM 723 C CA . ALA A 1 100 ? 10.168 -0.279 1.691 1.00 94.62 100 ALA A CA 1
ATOM 724 C C . ALA A 1 100 ? 11.519 -0.687 1.049 1.00 94.62 100 ALA A C 1
ATOM 726 O O . ALA A 1 100 ? 11.825 -0.193 -0.042 1.00 94.62 100 ALA A O 1
ATOM 727 N N . PRO A 1 101 ? 12.309 -1.629 1.611 1.00 96.12 101 PRO A N 1
ATOM 728 C CA . PRO A 1 101 ? 13.572 -2.041 0.993 1.00 96.12 101 PRO A CA 1
ATOM 729 C C . PRO A 1 101 ? 13.386 -2.752 -0.358 1.00 96.12 101 PRO A C 1
ATOM 731 O O . PRO A 1 101 ? 14.252 -2.650 -1.229 1.00 96.12 101 PRO A O 1
ATOM 734 N N . ARG A 1 102 ? 12.263 -3.451 -0.576 1.00 94.75 102 ARG A N 1
ATOM 735 C CA . ARG A 1 102 ? 11.966 -4.120 -1.858 1.00 94.75 102 ARG A CA 1
ATOM 736 C C . ARG A 1 102 ? 11.696 -3.093 -2.958 1.00 94.75 102 ARG A C 1
ATOM 738 O O . ARG A 1 102 ? 12.188 -3.252 -4.074 1.00 94.75 102 ARG A O 1
ATOM 745 N N . VAL A 1 103 ? 10.983 -2.013 -2.631 1.00 92.06 103 VAL A N 1
ATOM 746 C CA . VAL A 1 103 ? 10.761 -0.881 -3.545 1.00 92.06 103 VAL A CA 1
ATOM 747 C C . VAL A 1 103 ? 12.087 -0.210 -3.904 1.00 92.06 103 VAL A C 1
ATOM 749 O O . VAL A 1 103 ? 12.350 0.044 -5.080 1.00 92.06 103 VAL A O 1
ATOM 752 N N . GLU A 1 104 ? 12.959 0.034 -2.924 1.00 93.69 104 GLU A N 1
ATOM 753 C CA . GLU A 1 104 ? 14.283 0.611 -3.184 1.00 93.69 104 GLU A CA 1
ATOM 754 C C . GLU A 1 104 ? 15.131 -0.261 -4.119 1.00 93.69 104 GLU A C 1
ATOM 756 O O . GLU A 1 104 ? 15.773 0.260 -5.041 1.00 93.69 104 GLU A O 1
ATOM 761 N N . GLU A 1 105 ? 15.115 -1.580 -3.913 1.00 93.56 105 GLU A N 1
ATOM 762 C CA . GLU A 1 105 ? 15.821 -2.528 -4.774 1.00 93.56 105 GLU A CA 1
ATOM 763 C C . GLU A 1 105 ? 15.250 -2.530 -6.195 1.00 93.56 105 GLU A C 1
ATOM 765 O O . GLU A 1 105 ? 16.006 -2.405 -7.160 1.00 93.56 105 GLU A O 1
ATOM 770 N N . ALA A 1 106 ? 13.922 -2.577 -6.337 1.00 90.12 106 ALA A N 1
ATOM 771 C CA . ALA A 1 106 ? 13.255 -2.527 -7.636 1.00 90.12 106 ALA A CA 1
ATOM 772 C C . ALA A 1 106 ? 13.625 -1.249 -8.410 1.00 90.12 106 ALA A C 1
ATOM 774 O O . ALA A 1 106 ? 13.996 -1.303 -9.586 1.00 90.12 106 ALA A O 1
ATOM 775 N N . VAL A 1 107 ? 13.627 -0.095 -7.736 1.00 90.25 107 VAL A N 1
ATOM 776 C CA . VAL A 1 107 ? 14.035 1.184 -8.331 1.00 90.25 107 VAL A CA 1
ATOM 777 C C . VAL A 1 107 ? 15.519 1.173 -8.723 1.00 90.25 107 VAL A C 1
ATOM 779 O O . VAL A 1 107 ? 15.892 1.700 -9.781 1.00 90.25 107 VAL A O 1
ATOM 782 N N . ARG A 1 108 ? 16.396 0.585 -7.900 1.00 94.31 108 ARG A N 1
ATOM 783 C CA . ARG A 1 108 ? 17.828 0.454 -8.214 1.00 94.31 108 ARG A CA 1
ATOM 784 C C . ARG A 1 108 ? 18.046 -0.423 -9.448 1.00 94.31 108 ARG A C 1
ATOM 786 O O . ARG A 1 108 ? 18.780 -0.006 -10.351 1.00 94.31 108 ARG A O 1
ATOM 793 N N . ALA A 1 109 ? 17.387 -1.577 -9.508 1.00 90.88 109 ALA A N 1
ATOM 794 C CA . ALA A 1 109 ? 17.445 -2.509 -10.629 1.00 90.88 109 ALA A CA 1
ATOM 795 C C . ALA A 1 109 ? 16.923 -1.866 -11.924 1.00 90.88 109 ALA A C 1
ATOM 797 O O . ALA A 1 109 ? 17.613 -1.897 -12.946 1.00 90.88 109 ALA A O 1
ATOM 798 N N . ALA A 1 110 ? 15.777 -1.181 -11.865 1.00 88.50 110 ALA A N 1
ATOM 799 C CA . ALA A 1 110 ? 15.212 -0.459 -13.004 1.00 88.50 110 ALA A CA 1
ATOM 800 C C . ALA A 1 110 ? 16.187 0.600 -13.552 1.00 88.50 110 ALA A C 1
ATOM 802 O O . ALA A 1 110 ? 16.444 0.659 -14.755 1.00 88.50 110 ALA A O 1
ATOM 803 N N . ARG A 1 111 ? 16.817 1.398 -12.676 1.00 92.94 111 ARG A N 1
ATOM 804 C CA . ARG A 1 111 ? 17.830 2.390 -13.087 1.00 92.94 111 ARG A CA 1
ATOM 805 C C . ARG A 1 111 ? 19.063 1.743 -13.714 1.00 92.94 111 ARG A C 1
ATOM 807 O O . ARG A 1 111 ? 19.613 2.296 -14.665 1.00 92.94 111 ARG A O 1
ATOM 814 N N . ALA A 1 112 ? 19.526 0.609 -13.190 1.00 92.56 112 ALA A N 1
ATOM 815 C CA . ALA A 1 112 ? 20.649 -0.123 -13.774 1.00 92.56 112 ALA A CA 1
ATOM 816 C C . ALA A 1 112 ? 20.308 -0.643 -15.179 1.00 92.56 112 ALA A C 1
ATOM 818 O O . ALA A 1 112 ? 21.090 -0.439 -16.110 1.00 92.56 112 ALA A O 1
ATOM 819 N N . HIS A 1 113 ? 19.115 -1.219 -15.348 1.00 88.88 113 HIS A N 1
ATOM 820 C CA . HIS A 1 113 ? 18.628 -1.697 -16.639 1.00 88.88 113 HIS A CA 1
ATOM 821 C C . HIS A 1 113 ? 18.531 -0.565 -17.672 1.00 88.88 113 HIS A C 1
ATOM 823 O O . HIS A 1 113 ? 19.072 -0.683 -18.769 1.00 88.88 113 HIS A O 1
ATOM 829 N N . LEU A 1 114 ? 17.942 0.578 -17.303 1.00 91.31 114 LEU A N 1
ATOM 830 C CA . LEU A 1 114 ? 17.837 1.738 -18.197 1.00 91.31 114 LEU A CA 1
ATOM 831 C C . LEU A 1 114 ? 19.206 2.283 -18.631 1.00 91.31 114 LEU A C 1
ATOM 833 O O . LEU A 1 114 ? 19.366 2.680 -19.785 1.00 91.31 114 LEU A O 1
ATOM 837 N N . ARG A 1 115 ? 20.215 2.271 -17.746 1.00 91.56 115 ARG A N 1
ATOM 838 C CA . ARG A 1 115 ? 21.591 2.653 -18.117 1.00 91.56 115 ARG A CA 1
ATOM 839 C C . ARG A 1 115 ? 22.202 1.685 -19.129 1.00 91.56 115 ARG A C 1
ATOM 841 O O . ARG A 1 115 ? 22.843 2.142 -20.072 1.00 91.56 115 ARG A O 1
ATOM 848 N N . ALA A 1 116 ? 21.999 0.380 -18.950 1.00 91.25 116 ALA A N 1
ATOM 849 C CA . ALA A 1 116 ? 22.483 -0.634 -19.886 1.00 91.25 116 ALA A CA 1
ATOM 850 C C . ALA A 1 116 ? 21.800 -0.517 -21.260 1.00 91.25 116 ALA A C 1
ATOM 852 O O . ALA A 1 116 ? 22.471 -0.513 -22.286 1.00 91.25 116 ALA A O 1
ATOM 853 N N . VAL A 1 117 ? 20.478 -0.333 -21.299 1.00 90.75 117 VAL A N 1
ATOM 854 C CA . VAL A 1 117 ? 19.751 -0.104 -22.562 1.00 90.75 117 VAL A CA 1
ATOM 855 C C . VAL A 1 117 ? 20.203 1.198 -23.237 1.00 90.75 117 VAL A C 1
ATOM 857 O O . VAL A 1 117 ? 20.401 1.239 -24.451 1.00 90.75 117 VAL A O 1
ATOM 860 N N . GLY A 1 118 ? 20.419 2.262 -22.459 1.00 88.56 118 GLY A N 1
ATOM 861 C CA . GLY A 1 118 ? 20.928 3.533 -22.974 1.00 88.56 118 GLY A CA 1
ATOM 862 C C . GLY A 1 118 ? 22.333 3.431 -23.580 1.00 88.56 118 GLY A C 1
ATOM 863 O O . GLY A 1 118 ? 22.607 4.070 -24.600 1.00 88.56 118 GLY A O 1
ATOM 864 N N . SER A 1 119 ? 23.218 2.610 -23.002 1.00 84.44 119 SER A N 1
ATOM 865 C CA . SER A 1 119 ? 24.566 2.415 -23.548 1.00 84.44 119 SER A CA 1
ATOM 866 C C . SER A 1 119 ? 24.543 1.648 -24.872 1.00 84.44 119 SER A C 1
ATOM 868 O O . SER A 1 119 ? 25.274 2.024 -25.786 1.00 84.44 119 SER A O 1
ATOM 870 N N . LEU A 1 120 ? 23.664 0.652 -25.028 1.00 84.88 120 LEU A N 1
ATOM 871 C CA . LEU A 1 120 ? 23.478 -0.063 -26.299 1.00 84.88 120 LEU A CA 1
ATOM 872 C C . LEU A 1 120 ? 23.053 0.890 -27.422 1.00 84.88 120 LEU A C 1
ATOM 874 O O . LEU A 1 120 ? 23.747 0.981 -28.430 1.00 84.88 120 LEU A O 1
ATOM 878 N N . ARG A 1 121 ? 22.019 1.713 -27.189 1.00 76.00 121 ARG A N 1
ATOM 879 C CA . ARG A 1 121 ? 21.554 2.715 -28.167 1.00 76.00 121 ARG A CA 1
ATOM 880 C C . ARG A 1 121 ? 22.647 3.713 -28.575 1.00 76.00 121 ARG A C 1
ATOM 882 O O . ARG A 1 121 ? 22.637 4.195 -29.702 1.00 76.00 121 ARG A O 1
ATOM 889 N N . THR A 1 122 ? 23.575 4.036 -27.673 1.00 71.38 122 THR A N 1
ATOM 890 C CA . THR A 1 122 ? 24.705 4.936 -27.971 1.00 71.38 122 THR A CA 1
ATOM 891 C C . THR A 1 122 ? 25.781 4.234 -28.812 1.00 71.38 122 THR A C 1
ATOM 893 O O . THR A 1 122 ? 26.367 4.844 -29.709 1.00 71.38 122 THR A O 1
ATOM 896 N N . ASN A 1 123 ? 26.022 2.943 -28.567 1.00 63.56 123 ASN A N 1
ATOM 897 C CA . ASN A 1 123 ? 26.982 2.139 -29.326 1.00 63.56 123 ASN A CA 1
ATOM 898 C C . ASN A 1 123 ? 26.464 1.745 -30.721 1.00 63.56 123 ASN A C 1
ATOM 900 O O . ASN A 1 123 ? 27.274 1.629 -31.634 1.00 63.56 123 ASN A O 1
ATOM 904 N N . ASP A 1 124 ? 25.147 1.634 -30.929 1.00 57.31 124 ASP A N 1
ATOM 905 C CA . ASP A 1 124 ? 24.543 1.405 -32.256 1.00 57.31 124 ASP A CA 1
ATOM 906 C C . ASP A 1 124 ? 24.886 2.510 -33.278 1.00 57.31 124 ASP A C 1
ATOM 908 O O . ASP A 1 124 ? 24.972 2.250 -34.478 1.00 57.31 124 ASP A O 1
ATOM 912 N N . THR A 1 125 ? 25.169 3.739 -32.826 1.00 56.44 125 THR A N 1
ATOM 913 C CA . THR A 1 125 ? 25.684 4.819 -33.692 1.00 56.44 125 THR A CA 1
ATOM 914 C C . THR A 1 125 ? 27.125 4.594 -34.171 1.00 56.44 125 THR A C 1
ATOM 916 O O . THR A 1 125 ? 27.568 5.263 -35.104 1.00 56.44 125 THR A O 1
ATOM 919 N N . THR A 1 126 ? 27.854 3.647 -33.572 1.00 56.47 126 THR A N 1
ATOM 920 C CA . THR A 1 126 ? 29.241 3.293 -33.908 1.00 56.47 126 THR A CA 1
ATOM 921 C C . THR A 1 126 ? 29.298 1.826 -34.357 1.00 56.47 126 THR A C 1
ATOM 923 O O . THR A 1 126 ? 29.854 0.983 -33.672 1.00 56.47 126 THR A O 1
ATOM 926 N N . ALA A 1 127 ? 28.696 1.533 -35.516 1.00 61.75 127 ALA A N 1
ATOM 927 C CA . ALA A 1 127 ? 28.771 0.267 -36.262 1.00 61.75 127 ALA A CA 1
ATOM 928 C C . ALA A 1 127 ? 28.492 -1.023 -35.456 1.00 61.75 127 ALA A C 1
ATOM 930 O O . ALA A 1 127 ? 29.390 -1.649 -34.892 1.00 61.75 127 ALA A O 1
ATOM 931 N N . SER A 1 128 ? 27.245 -1.493 -35.499 1.00 58.50 128 SER A N 1
ATOM 932 C CA . SER A 1 128 ? 26.882 -2.837 -35.049 1.00 58.50 128 SER A CA 1
ATOM 933 C C . SER A 1 128 ? 27.540 -3.912 -35.931 1.00 58.50 128 SER A C 1
ATOM 935 O O . SER A 1 128 ? 27.355 -3.960 -37.147 1.00 58.50 128 SER A O 1
ATOM 937 N N . VAL A 1 129 ? 28.336 -4.786 -35.308 1.00 68.19 129 VAL A N 1
ATOM 938 C CA . VAL A 1 129 ? 28.948 -5.966 -35.939 1.00 68.19 129 VAL A CA 1
ATOM 939 C C . VAL A 1 129 ? 28.083 -7.178 -35.607 1.00 68.19 129 VAL A C 1
ATOM 941 O O . VAL A 1 129 ? 27.944 -7.541 -34.441 1.00 68.19 129 VAL A O 1
ATOM 944 N N . TYR A 1 130 ? 27.484 -7.796 -36.624 1.00 62.31 130 TYR A N 1
ATOM 945 C CA . TYR A 1 130 ? 26.673 -9.001 -36.455 1.00 62.31 130 TYR A CA 1
ATOM 946 C C . TYR A 1 130 ? 27.598 -10.211 -36.267 1.00 62.31 130 TYR A C 1
ATOM 948 O O . TYR A 1 130 ? 28.372 -10.546 -37.164 1.00 62.31 130 TYR A O 1
ATOM 956 N N . VAL A 1 131 ? 27.542 -10.853 -35.099 1.00 71.88 131 VAL A N 1
ATOM 957 C CA . VAL A 1 131 ? 28.204 -12.142 -34.865 1.00 71.88 131 VAL A CA 1
ATOM 958 C C . VAL A 1 131 ? 27.205 -13.231 -35.232 1.00 71.88 131 VAL A C 1
ATOM 960 O O . VAL A 1 131 ? 26.290 -13.523 -34.467 1.00 71.88 131 VAL A O 1
ATOM 963 N N . ASP A 1 132 ? 27.362 -13.792 -36.429 1.00 77.31 132 ASP A N 1
ATOM 964 C CA . ASP A 1 132 ? 26.631 -14.986 -36.842 1.00 77.31 132 ASP A CA 1
ATOM 965 C C . ASP A 1 132 ? 27.253 -16.201 -36.147 1.00 77.31 132 ASP A C 1
ATOM 967 O O . ASP A 1 132 ? 28.358 -16.638 -36.474 1.00 77.31 132 ASP A O 1
ATOM 971 N N . ALA A 1 133 ? 26.569 -16.702 -35.122 1.00 68.69 133 ALA A N 1
ATOM 972 C CA . ALA A 1 133 ? 26.940 -17.929 -34.432 1.00 68.69 133 ALA A CA 1
ATOM 973 C C . ALA A 1 133 ? 26.438 -19.137 -35.239 1.00 68.69 133 ALA A C 1
ATOM 975 O O . ALA A 1 133 ? 25.553 -19.869 -34.800 1.00 68.69 133 ALA A O 1
ATOM 976 N N . VAL A 1 134 ? 26.998 -19.328 -36.433 1.00 62.22 134 VAL A N 1
ATOM 977 C CA . VAL A 1 134 ? 26.903 -20.582 -37.186 1.00 62.22 134 VAL A CA 1
ATOM 978 C C . VAL A 1 134 ? 28.303 -21.185 -37.230 1.00 62.22 134 VAL A C 1
ATOM 980 O O . VAL A 1 134 ? 29.171 -20.743 -37.983 1.00 62.22 134 VAL A O 1
ATOM 983 N N . GLY A 1 135 ? 28.516 -22.180 -36.372 1.00 49.03 135 GLY A N 1
ATOM 984 C CA . GLY A 1 135 ? 29.703 -23.029 -36.315 1.00 49.03 135 GLY A CA 1
ATOM 985 C C . GLY A 1 135 ? 29.342 -24.367 -35.702 1.00 49.03 135 GLY A C 1
ATOM 986 O O . GLY A 1 135 ? 28.905 -24.352 -34.531 1.00 49.03 135 GLY A O 1
#

Organism: Sanguibacter keddieii (strain ATCC 51767 / DSM 10542 / NCFB 3025 / ST-74) (NCBI:txid446469)

Secondary structure (DSSP, 8-state):
---------------------------PPP---S-HHHHHHHHHHHHHHHHHHHHSTT---S-GGGS--S------S--SPPGGGHHHHHHHHHHHHHHHHHHHHHHHHHHHHHHHHHHHHHHTTS-PPP-----

Sequence (135 aa):
MSAEMSAEVSAETTAVASAEVSDETTTAPPVDDRSPWEVALDELEAEVDRAEALVSPGFLLETVDALPSAAWTPPTGLGPLPSGLQARAVAVFDRQAELAPRVEEAVRAARAHLRAVGSLRTNDTTASVYVDAVG

pLDDT: mean 76.2, std 19.34, range [37.12, 98.25]

Foldseek 3Di:
DDDDDDDDDDDDDDDDDDDDPPPPPPVDPPPPPDQPVVVQLVVLVVVLVLLCLVLDPPRDDPDPVPDPDPPDDRDPPSPDDDPVCVVVVVVSVVSVVVSVVSSVVSVVVVVVVVVVVVVVVVCVVVDDDDDDPDD